Protein AF-A0A2D8IV61-F1 (afdb_monomer_lite)

Structure (mmCIF, N/CA/C/O backbone):
data_AF-A0A2D8IV61-F1
#
_entry.id   AF-A0A2D8IV61-F1
#
loop_
_atom_site.group_PDB
_atom_site.id
_atom_site.type_symbol
_atom_site.label_atom_id
_atom_site.label_alt_id
_atom_site.label_comp_id
_atom_site.label_asym_id
_atom_site.label_entity_id
_atom_site.label_seq_id
_atom_site.pdbx_PDB_ins_code
_atom_site.Cartn_x
_atom_site.Cartn_y
_atom_site.Cartn_z
_atom_site.occupancy
_atom_site.B_iso_or_equiv
_atom_site.auth_seq_id
_atom_site.auth_comp_id
_atom_site.auth_asym_id
_atom_site.auth_atom_id
_atom_site.pdbx_PDB_model_num
ATOM 1 N N . MET A 1 1 ? 23.377 15.116 -22.223 1.00 45.22 1 MET A N 1
ATOM 2 C CA . MET A 1 1 ? 22.055 14.950 -21.583 1.00 45.22 1 MET A CA 1
ATOM 3 C C . MET A 1 1 ? 21.815 13.452 -21.359 1.00 45.22 1 MET A C 1
ATOM 5 O O . MET A 1 1 ? 21.295 12.797 -22.241 1.00 45.22 1 MET A O 1
ATOM 9 N N . TYR A 1 2 ? 22.295 12.870 -20.250 1.00 48.69 2 TYR A N 1
ATOM 10 C CA . TYR A 1 2 ? 22.370 11.401 -20.039 1.00 48.69 2 TYR A CA 1
ATOM 11 C C . TYR A 1 2 ? 21.094 10.785 -19.418 1.00 48.69 2 TYR A C 1
ATOM 13 O O . TYR A 1 2 ? 21.036 9.599 -19.117 1.00 48.69 2 TYR A O 1
ATOM 21 N N . PHE A 1 3 ? 20.051 11.595 -19.237 1.00 45.88 3 PHE A N 1
ATOM 22 C CA . PHE A 1 3 ? 18.760 11.189 -18.685 1.00 45.88 3 PHE A CA 1
ATOM 23 C C . PHE A 1 3 ? 17.644 11.660 -19.627 1.00 45.88 3 PHE A C 1
ATOM 25 O O . PHE A 1 3 ? 16.867 12.540 -19.280 1.00 45.88 3 PHE A O 1
ATOM 32 N N . GLU A 1 4 ? 17.596 11.136 -20.854 1.00 50.72 4 GLU A N 1
ATOM 33 C CA . GLU A 1 4 ? 16.579 11.539 -21.845 1.00 50.72 4 GLU A CA 1
ATOM 34 C C . GLU A 1 4 ? 15.173 11.004 -21.536 1.00 50.72 4 GLU A C 1
ATOM 36 O O . GLU A 1 4 ? 14.209 11.505 -22.097 1.00 50.72 4 GLU A O 1
ATOM 41 N N . SER A 1 5 ? 14.989 10.032 -20.633 1.00 57.31 5 SER A N 1
ATOM 42 C CA . SER A 1 5 ? 13.657 9.732 -20.080 1.00 57.31 5 SER A CA 1
ATOM 43 C C . SER A 1 5 ? 13.703 8.630 -19.024 1.00 57.31 5 SER A C 1
ATOM 45 O O . SER A 1 5 ? 14.441 7.655 -19.150 1.00 57.31 5 SER A O 1
ATOM 47 N N . LEU A 1 6 ? 12.804 8.710 -18.037 1.00 57.34 6 LEU A N 1
ATOM 48 C CA . LEU A 1 6 ? 12.397 7.570 -17.197 1.00 57.34 6 LEU A CA 1
ATOM 49 C C . LEU A 1 6 ? 12.092 6.314 -18.040 1.00 57.34 6 LEU A C 1
ATOM 51 O O . LEU A 1 6 ? 12.289 5.196 -17.570 1.00 57.34 6 LEU A O 1
ATOM 55 N N . SER A 1 7 ? 11.678 6.499 -19.301 1.00 55.16 7 SER A N 1
ATOM 56 C CA . SER A 1 7 ? 11.440 5.423 -20.261 1.00 55.16 7 SER A CA 1
ATOM 57 C C . SER A 1 7 ? 12.693 4.589 -20.554 1.00 55.16 7 SER A C 1
ATOM 59 O O . SER A 1 7 ? 12.577 3.371 -20.565 1.00 55.16 7 SER A O 1
ATOM 61 N N . ALA A 1 8 ? 13.889 5.182 -20.669 1.00 58.19 8 ALA A N 1
ATOM 62 C CA . ALA A 1 8 ? 15.137 4.452 -20.927 1.00 58.19 8 ALA A CA 1
ATOM 63 C C . ALA A 1 8 ? 15.579 3.595 -19.724 1.00 58.19 8 ALA A C 1
ATOM 65 O O . ALA A 1 8 ? 16.098 2.496 -19.896 1.00 58.19 8 ALA A O 1
ATOM 66 N N . ALA A 1 9 ? 15.293 4.044 -18.496 1.00 57.47 9 ALA A N 1
ATOM 67 C CA . ALA A 1 9 ? 15.475 3.234 -17.287 1.00 57.47 9 ALA A CA 1
ATOM 68 C C . ALA A 1 9 ? 14.424 2.107 -17.171 1.00 57.47 9 ALA A C 1
ATOM 70 O O . ALA A 1 9 ? 14.706 1.032 -16.647 1.00 57.47 9 ALA A O 1
ATOM 71 N N . LEU A 1 10 ? 13.213 2.331 -17.695 1.00 57.53 10 LEU A N 1
ATOM 72 C CA . LEU A 1 10 ? 12.135 1.339 -17.831 1.00 57.53 10 LEU A CA 1
ATOM 73 C C . LEU A 1 10 ? 12.348 0.349 -18.988 1.00 57.53 10 LEU A C 1
ATOM 75 O O . LEU A 1 10 ? 11.758 -0.728 -18.974 1.00 57.53 10 LEU A O 1
ATOM 79 N N . THR A 1 11 ? 13.173 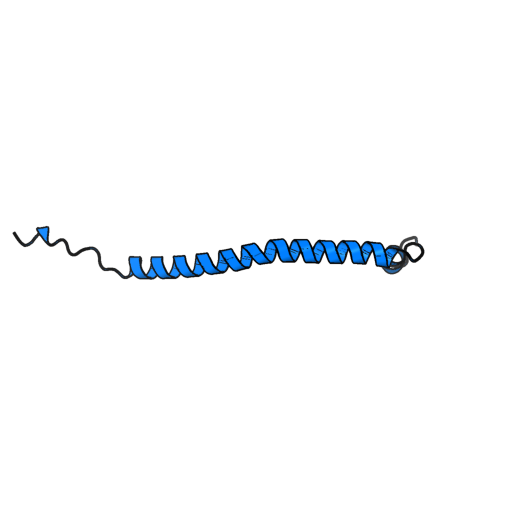0.687 -19.978 1.00 60.72 11 THR A N 1
ATOM 80 C CA . THR A 1 11 ? 13.443 -0.134 -21.171 1.00 60.72 11 THR A CA 1
ATOM 81 C C . THR A 1 11 ? 14.910 -0.505 -21.314 1.00 60.72 11 THR A C 1
ATOM 83 O O . THR A 1 11 ? 15.328 -0.798 -22.425 1.00 60.72 11 THR A O 1
ATOM 86 N N . MET A 1 12 ? 15.647 -0.571 -20.195 1.00 58.97 12 MET A N 1
ATOM 87 C CA . MET A 1 12 ? 17.030 -1.061 -20.079 1.00 58.97 12 MET A CA 1
ATOM 88 C C . MET A 1 12 ? 17.233 -2.303 -20.974 1.00 58.97 12 MET A C 1
ATOM 90 O O . MET A 1 12 ? 16.855 -3.413 -20.597 1.00 58.97 12 MET A O 1
ATOM 94 N N . ASP A 1 13 ? 17.674 -2.078 -22.214 1.00 59.78 13 ASP A N 1
ATOM 95 C CA . ASP A 1 13 ? 17.757 -3.058 -23.309 1.00 59.78 13 ASP A CA 1
ATOM 96 C C . ASP A 1 13 ? 16.585 -4.069 -23.411 1.00 59.78 13 ASP A C 1
ATOM 98 O O . ASP A 1 13 ? 16.768 -5.281 -23.534 1.00 59.78 13 ASP A O 1
ATOM 102 N N . GLY A 1 14 ? 15.336 -3.599 -23.303 1.00 64.69 14 GLY A N 1
ATOM 103 C CA . GLY A 1 14 ? 14.133 -4.428 -23.502 1.00 64.69 14 GLY A CA 1
ATOM 104 C C . GLY A 1 14 ? 13.721 -5.331 -22.326 1.00 64.69 14 GLY A C 1
ATOM 105 O O . GLY A 1 14 ? 12.679 -5.981 -22.399 1.00 64.69 14 GLY A O 1
ATOM 106 N N . HIS A 1 15 ? 14.465 -5.336 -21.214 1.00 66.06 15 HIS A N 1
ATOM 107 C CA . HIS A 1 15 ? 14.192 -6.213 -20.063 1.00 66.06 15 HIS A CA 1
ATOM 108 C C . HIS A 1 15 ? 13.480 -5.525 -18.893 1.00 66.06 15 HIS A C 1
ATOM 110 O O . HIS A 1 15 ? 13.026 -6.192 -17.960 1.00 66.06 15 HIS A O 1
ATOM 116 N N . GLY A 1 16 ? 13.343 -4.198 -18.916 1.00 68.56 16 GLY A N 1
ATOM 117 C CA . GLY A 1 16 ? 12.782 -3.473 -17.777 1.00 68.56 16 GLY A CA 1
ATOM 118 C C . GLY A 1 16 ? 11.322 -3.835 -17.470 1.00 68.56 16 GLY A C 1
ATOM 119 O O . GLY A 1 16 ? 10.945 -3.843 -16.301 1.00 68.56 16 GLY A O 1
ATOM 120 N N . ALA A 1 17 ? 10.530 -4.282 -18.453 1.00 72.75 17 ALA A N 1
ATOM 121 C CA . ALA A 1 17 ? 9.181 -4.802 -18.208 1.00 72.75 17 ALA A CA 1
ATOM 122 C C . ALA A 1 17 ? 9.166 -5.966 -17.194 1.00 72.75 17 ALA A C 1
ATOM 124 O O . ALA A 1 17 ? 8.300 -6.007 -16.319 1.00 72.75 17 ALA A O 1
ATOM 125 N N . PHE A 1 18 ? 10.159 -6.863 -17.242 1.00 75.69 18 PHE A N 1
ATOM 126 C CA . PHE A 1 18 ? 10.268 -7.978 -16.298 1.00 75.69 18 PHE A CA 1
ATOM 127 C C . PHE A 1 18 ? 10.601 -7.493 -14.888 1.00 75.69 18 PHE A C 1
ATOM 129 O O . PHE A 1 18 ? 9.935 -7.886 -13.931 1.00 75.69 18 PHE A O 1
ATOM 136 N N . VAL A 1 19 ? 11.569 -6.585 -14.760 1.00 80.56 19 VAL A N 1
ATOM 137 C CA . VAL A 1 19 ? 11.991 -6.026 -13.466 1.00 80.56 19 VAL A CA 1
ATOM 138 C C . VAL A 1 19 ? 10.826 -5.296 -12.800 1.00 80.56 19 VAL A C 1
ATOM 140 O O . VAL A 1 19 ? 10.477 -5.585 -11.655 1.00 80.56 19 VAL A O 1
ATOM 143 N N . TRP A 1 20 ? 10.153 -4.416 -13.539 1.00 82.75 20 TRP A N 1
ATOM 144 C CA . TRP A 1 20 ? 9.004 -3.676 -13.028 1.00 82.75 20 TRP A CA 1
ATOM 145 C C . TRP A 1 20 ? 7.816 -4.582 -12.710 1.00 82.75 20 TRP A C 1
ATOM 147 O O . TRP A 1 20 ? 7.146 -4.350 -11.707 1.00 82.75 20 TRP A O 1
ATOM 157 N N . SER A 1 21 ? 7.584 -5.648 -13.483 1.00 84.25 21 SER A N 1
ATOM 158 C CA . SER A 1 21 ? 6.542 -6.628 -13.159 1.00 84.25 21 SER A CA 1
ATOM 159 C C . SER A 1 21 ? 6.841 -7.390 -11.861 1.00 84.25 21 SER A C 1
ATOM 161 O O . SER A 1 21 ? 5.951 -7.530 -11.024 1.00 84.25 21 SER A O 1
ATOM 163 N N . ALA A 1 22 ? 8.097 -7.785 -11.620 1.00 87.50 22 ALA A N 1
ATOM 164 C CA . ALA A 1 22 ? 8.513 -8.410 -10.366 1.00 87.50 22 ALA A CA 1
ATOM 165 C C . ALA A 1 22 ? 8.356 -7.455 -9.168 1.00 87.50 22 ALA A C 1
ATOM 167 O O . ALA A 1 22 ? 7.820 -7.851 -8.127 1.00 87.50 22 ALA A O 1
ATOM 168 N N . TYR A 1 23 ? 8.742 -6.182 -9.319 1.00 88.62 23 TYR A N 1
ATOM 169 C CA . TYR A 1 23 ? 8.498 -5.154 -8.301 1.00 88.62 23 TYR A CA 1
ATOM 170 C C . TYR A 1 23 ? 7.004 -4.927 -8.059 1.00 88.62 23 TYR A C 1
ATOM 172 O O . TYR A 1 23 ? 6.587 -4.840 -6.906 1.00 88.62 23 TYR A O 1
ATOM 180 N N . ALA A 1 24 ? 6.188 -4.878 -9.113 1.00 90.38 24 ALA A N 1
ATOM 181 C CA . ALA A 1 24 ? 4.744 -4.698 -9.004 1.00 90.38 24 ALA A CA 1
ATOM 182 C C . ALA A 1 24 ? 4.082 -5.872 -8.271 1.00 90.38 24 ALA A C 1
ATOM 184 O O . ALA A 1 24 ? 3.303 -5.651 -7.347 1.00 90.38 24 ALA A O 1
ATOM 185 N N . ILE A 1 25 ? 4.435 -7.114 -8.619 1.00 93.88 25 ILE A N 1
ATOM 186 C CA . ILE A 1 25 ? 3.946 -8.316 -7.930 1.00 93.88 25 ILE A CA 1
ATOM 187 C C . ILE A 1 25 ? 4.342 -8.268 -6.452 1.00 93.88 25 ILE A C 1
ATOM 189 O O . ILE A 1 25 ? 3.497 -8.455 -5.577 1.00 93.88 25 ILE A O 1
ATOM 193 N N . THR A 1 26 ? 5.603 -7.948 -6.162 1.00 94.56 26 THR A N 1
ATOM 194 C CA . THR A 1 26 ? 6.098 -7.844 -4.783 1.00 94.56 26 THR A CA 1
ATOM 195 C 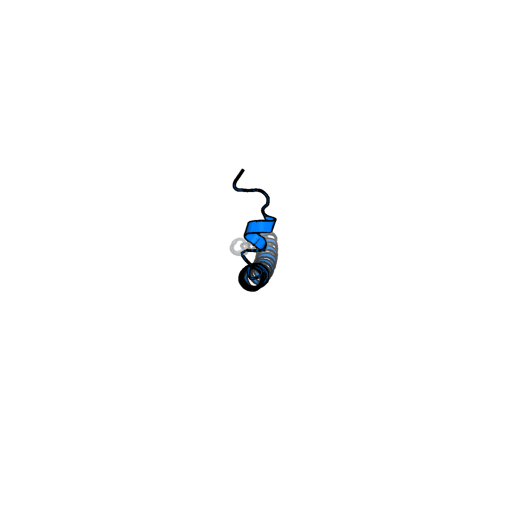C . THR A 1 26 ? 5.353 -6.760 -4.004 1.00 94.56 26 THR A C 1
ATOM 197 O O . THR A 1 26 ? 4.908 -6.999 -2.883 1.00 94.56 26 THR A O 1
ATOM 200 N N . ALA A 1 27 ? 5.143 -5.586 -4.603 1.00 94.88 27 ALA A N 1
ATOM 201 C CA . ALA A 1 27 ? 4.385 -4.498 -3.996 1.00 94.88 27 ALA A CA 1
ATOM 202 C C . ALA A 1 27 ? 2.933 -4.907 -3.712 1.00 94.88 27 ALA A C 1
ATOM 204 O O . ALA A 1 27 ? 2.429 -4.640 -2.624 1.00 94.88 27 ALA A O 1
ATOM 205 N N . VAL A 1 28 ? 2.274 -5.610 -4.639 1.00 95.75 28 VAL A N 1
ATOM 206 C CA . VAL A 1 28 ? 0.914 -6.137 -4.440 1.00 95.75 28 VAL A CA 1
ATOM 207 C C . VAL A 1 28 ? 0.871 -7.129 -3.279 1.00 95.75 28 VAL A C 1
ATOM 209 O O . VAL A 1 28 ? -0.030 -7.043 -2.444 1.00 95.75 28 VAL A O 1
ATOM 212 N N . VAL A 1 29 ? 1.850 -8.031 -3.178 1.00 95.56 29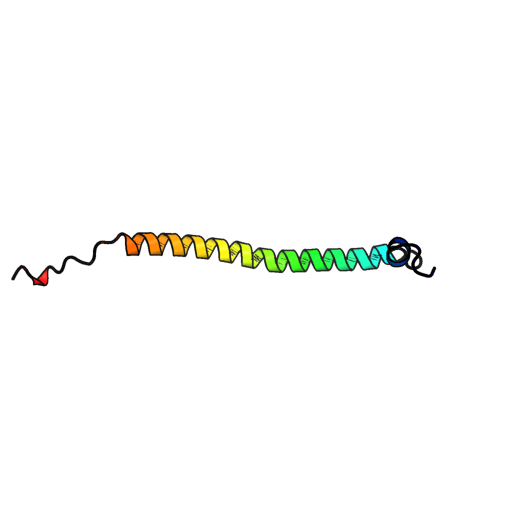 VAL A N 1
ATOM 213 C CA . VAL A 1 29 ? 1.947 -8.989 -2.066 1.00 95.56 29 VAL A CA 1
ATOM 214 C C . VAL A 1 29 ? 2.146 -8.262 -0.735 1.00 95.56 29 VAL A C 1
ATOM 216 O O . VAL A 1 29 ? 1.413 -8.535 0.216 1.00 95.56 29 VAL A O 1
ATOM 219 N N . LEU A 1 30 ? 3.068 -7.297 -0.667 1.00 95.00 30 LEU A N 1
ATOM 220 C CA . LEU A 1 30 ? 3.310 -6.496 0.538 1.00 95.00 30 LEU A CA 1
ATOM 221 C C . LEU A 1 30 ? 2.063 -5.710 0.953 1.00 95.00 30 LEU A C 1
ATOM 223 O O . LEU A 1 30 ? 1.667 -5.741 2.118 1.00 95.00 30 LEU A O 1
ATOM 227 N N . VAL A 1 31 ? 1.396 -5.053 0.002 1.00 95.62 31 VAL A N 1
ATOM 228 C CA . VAL A 1 31 ? 0.140 -4.339 0.256 1.00 95.62 31 VAL A CA 1
ATOM 229 C C . VAL A 1 31 ? -0.932 -5.309 0.746 1.00 95.62 31 VAL A C 1
ATOM 231 O O . VAL A 1 31 ? -1.594 -5.020 1.739 1.00 95.62 31 VAL A O 1
ATOM 234 N N . GLY A 1 32 ? -1.079 -6.481 0.126 1.00 94.06 32 GLY A N 1
ATOM 235 C CA . GLY A 1 32 ? -2.005 -7.520 0.581 1.00 94.06 32 GLY A CA 1
ATOM 236 C C . GLY A 1 32 ? -1.719 -7.970 2.017 1.00 94.06 32 GLY A C 1
ATOM 237 O O . GLY A 1 32 ? -2.639 -8.065 2.836 1.00 94.06 32 GLY A O 1
ATOM 238 N N . MET A 1 33 ? -0.440 -8.158 2.344 1.00 91.69 33 MET A N 1
ATOM 239 C CA . MET A 1 33 ? 0.031 -8.564 3.665 1.00 91.69 33 MET A CA 1
ATOM 240 C C . MET A 1 33 ? -0.161 -7.479 4.731 1.00 91.69 33 MET A C 1
ATOM 242 O O . MET A 1 33 ? -0.392 -7.822 5.884 1.00 91.69 33 MET A O 1
ATOM 246 N N . LEU A 1 34 ? -0.134 -6.191 4.372 1.00 89.56 34 LEU A N 1
ATOM 247 C CA . LEU A 1 34 ?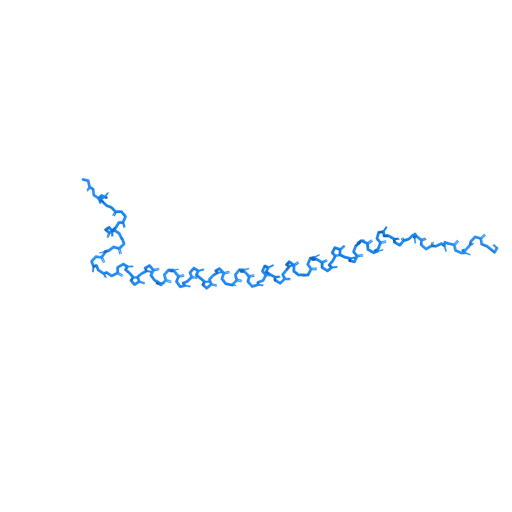 -0.460 -5.081 5.280 1.00 89.56 34 LEU A CA 1
ATOM 248 C C . LEU A 1 34 ? -1.975 -4.859 5.411 1.00 89.56 34 LEU A C 1
ATOM 250 O O . LEU A 1 34 ? -2.492 -4.586 6.497 1.00 89.56 34 LEU A O 1
ATOM 254 N N . VAL A 1 35 ? -2.721 -4.992 4.314 1.00 90.00 35 VAL A N 1
ATOM 255 C CA . VAL A 1 35 ? -4.169 -4.754 4.281 1.00 90.00 35 VAL A CA 1
ATOM 256 C C . VAL A 1 35 ? -4.928 -5.834 5.054 1.00 90.00 35 VAL A C 1
ATOM 258 O O . VAL A 1 35 ? -5.898 -5.514 5.745 1.00 90.00 35 VAL A O 1
ATOM 261 N N . ALA A 1 36 ? -4.502 -7.098 4.996 1.00 82.88 36 ALA A N 1
ATOM 262 C CA . ALA A 1 36 ? -5.132 -8.196 5.732 1.00 82.88 36 ALA A CA 1
ATOM 263 C C . ALA A 1 36 ? -5.196 -7.972 7.267 1.00 82.88 36 ALA A C 1
ATOM 265 O O . ALA A 1 36 ? -6.307 -7.980 7.820 1.00 82.88 36 ALA A O 1
ATOM 266 N N . PRO A 1 37 ? -4.080 -7.711 7.977 1.00 81.31 37 PRO A N 1
ATOM 267 C CA . PRO A 1 37 ? -4.097 -7.416 9.405 1.00 81.31 37 PRO A CA 1
ATOM 268 C C . PRO A 1 37 ? -4.788 -6.084 9.693 1.00 81.31 37 PRO A C 1
ATOM 270 O O . PRO A 1 37 ? -5.553 -6.007 10.653 1.00 81.31 37 PRO A O 1
ATOM 273 N N . TRP A 1 38 ? -4.638 -5.066 8.836 1.00 82.94 38 TRP A N 1
ATOM 274 C CA . TRP A 1 38 ? -5.293 -3.776 9.062 1.00 82.94 38 TRP A CA 1
ATOM 275 C C . TRP A 1 38 ? -6.822 -3.869 9.004 1.00 82.94 38 TRP A C 1
ATOM 277 O O . TRP A 1 38 ? -7.527 -3.315 9.854 1.00 82.94 38 TRP A O 1
ATOM 287 N N . ARG A 1 39 ? -7.365 -4.635 8.048 1.00 79.31 39 ARG A N 1
ATOM 288 C CA . ARG A 1 39 ? -8.809 -4.911 7.970 1.00 79.31 39 ARG A CA 1
ATOM 289 C C . ARG A 1 39 ? -9.298 -5.682 9.192 1.00 79.31 39 ARG A C 1
ATOM 291 O O . ARG A 1 39 ? -10.407 -5.416 9.658 1.00 79.31 39 ARG A O 1
ATOM 298 N N . ARG A 1 40 ? -8.492 -6.603 9.727 1.00 75.88 40 ARG A N 1
ATOM 299 C CA . ARG A 1 40 ? -8.839 -7.372 10.929 1.00 75.88 40 ARG A CA 1
ATOM 300 C C . ARG A 1 40 ? -8.805 -6.508 12.189 1.00 75.88 40 ARG A C 1
ATOM 302 O O . ARG A 1 40 ? -9.773 -6.507 12.942 1.00 75.88 40 ARG A O 1
ATOM 309 N N . GLN A 1 41 ? -7.774 -5.687 12.352 1.00 79.06 41 GLN A N 1
ATOM 310 C CA . GLN A 1 41 ? -7.617 -4.777 13.486 1.00 79.06 41 GLN A CA 1
ATOM 311 C C . GLN A 1 41 ? -8.745 -3.739 13.557 1.00 79.06 41 GLN A C 1
ATOM 313 O O . GLN A 1 41 ? -9.297 -3.486 14.627 1.00 79.06 41 GLN A O 1
ATOM 318 N N . ARG A 1 42 ? -9.173 -3.198 12.406 1.00 79.31 42 ARG A N 1
ATOM 319 C CA . ARG A 1 42 ? -10.325 -2.282 12.336 1.00 79.31 42 ARG A CA 1
ATOM 320 C C . ARG A 1 42 ? -11.640 -2.931 12.782 1.00 79.31 42 ARG A C 1
ATOM 322 O O . ARG A 1 42 ? -12.503 -2.225 13.299 1.00 79.31 42 ARG A O 1
ATOM 329 N N . ARG A 1 43 ? -11.822 -4.244 12.593 1.00 75.00 43 ARG A N 1
ATOM 330 C CA . ARG A 1 43 ? -13.018 -4.962 13.078 1.00 75.00 43 ARG A CA 1
ATOM 331 C C . ARG A 1 43 ? -12.998 -5.103 14.599 1.00 75.00 43 ARG A C 1
ATOM 333 O O . ARG A 1 43 ? -14.003 -4.797 15.231 1.00 75.00 43 ARG A O 1
ATOM 340 N N . THR A 1 44 ? -11.856 -5.478 15.173 1.00 75.81 44 THR A N 1
ATOM 341 C CA . THR A 1 44 ? -11.697 -5.627 16.628 1.00 75.81 44 THR A CA 1
ATOM 342 C C . THR A 1 44 ? -11.859 -4.293 17.361 1.00 75.81 44 THR A C 1
ATOM 344 O O . THR A 1 44 ? -12.578 -4.222 18.354 1.00 75.81 44 THR A O 1
ATOM 347 N N . LEU A 1 45 ? -11.282 -3.203 16.839 1.00 79.19 45 LEU A N 1
ATOM 348 C CA . LEU A 1 45 ? -11.433 -1.867 17.434 1.00 79.19 45 LEU A CA 1
ATOM 349 C C . LEU A 1 45 ? -12.896 -1.409 17.496 1.00 79.19 45 LEU A C 1
ATOM 351 O O . LEU A 1 45 ? -13.326 -0.888 18.520 1.00 79.19 45 LEU A O 1
ATOM 355 N N . ARG A 1 46 ? -13.688 -1.661 16.444 1.00 77.31 46 ARG A N 1
ATOM 356 C CA . ARG A 1 46 ? -15.125 -1.327 16.435 1.00 77.31 46 ARG A CA 1
ATOM 357 C C . ARG A 1 46 ? -15.908 -2.076 17.514 1.00 77.31 46 ARG A C 1
ATOM 359 O O . ARG A 1 46 ? -16.829 -1.506 18.092 1.00 77.31 46 ARG A O 1
ATOM 366 N N . GLN A 1 47 ? -15.548 -3.331 17.786 1.00 77.56 47 GLN A N 1
ATOM 367 C CA . GLN A 1 47 ? -16.178 -4.120 18.847 1.00 77.56 47 GLN A CA 1
ATOM 368 C C . GLN A 1 47 ? -15.836 -3.556 20.232 1.00 77.56 47 GLN A C 1
ATOM 370 O O . GLN A 1 47 ? -16.734 -3.377 21.051 1.00 77.56 47 GLN A O 1
ATOM 375 N N . LEU A 1 48 ? -14.572 -3.182 20.458 1.00 79.50 48 LEU A N 1
ATOM 376 C CA . LEU A 1 48 ? -14.126 -2.569 21.714 1.00 79.50 48 LEU A CA 1
ATOM 377 C C . LEU A 1 48 ? -14.827 -1.233 21.995 1.00 79.50 48 LEU A C 1
ATOM 379 O O . LEU A 1 48 ? -15.286 -1.003 23.111 1.00 79.50 48 LEU A O 1
ATOM 383 N N . THR A 1 49 ? -14.993 -0.371 20.986 1.00 79.81 49 THR A N 1
ATOM 384 C CA . THR A 1 49 ? -15.716 0.903 21.162 1.00 79.81 49 THR A CA 1
ATOM 385 C C . THR A 1 49 ? -17.183 0.690 21.553 1.00 79.81 49 THR A C 1
ATOM 387 O O . THR A 1 49 ? -17.741 1.480 22.312 1.00 79.81 49 THR A O 1
ATOM 390 N N . GLY A 1 50 ? -17.816 -0.378 21.054 1.00 79.12 50 GLY A N 1
ATOM 391 C CA . GLY A 1 50 ? -19.186 -0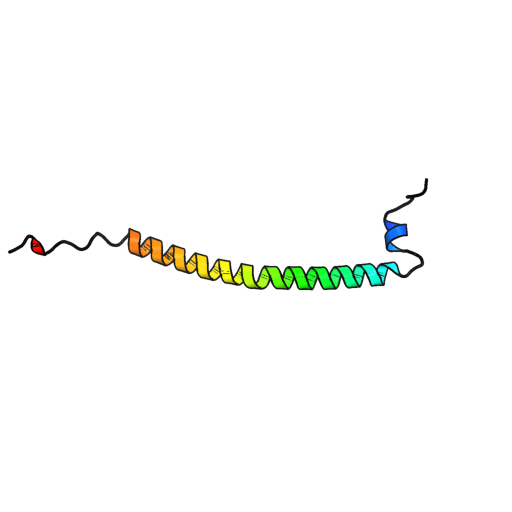.738 21.422 1.00 79.12 50 GLY A CA 1
ATOM 392 C C . GLY A 1 50 ? -19.320 -1.181 22.881 1.00 79.12 50 GLY A C 1
ATOM 393 O O . GLY A 1 50 ? -20.304 -0.829 23.528 1.00 79.12 50 GLY A O 1
ATOM 394 N N . LEU A 1 51 ? -18.325 -1.901 23.408 1.00 79.44 51 LEU A N 1
ATOM 395 C CA . LEU A 1 51 ? -18.289 -2.324 24.811 1.00 79.44 51 LEU A CA 1
ATOM 396 C C . LEU A 1 51 ? -18.057 -1.136 25.751 1.00 79.44 51 LEU A C 1
ATOM 398 O O . LEU A 1 51 ? -18.839 -0.943 26.676 1.00 79.44 51 LEU A O 1
ATOM 402 N N . LEU A 1 52 ? -17.084 -0.269 25.447 1.00 80.12 52 LEU A N 1
ATOM 403 C CA . LEU A 1 52 ? -16.803 0.927 26.256 1.00 80.12 52 LEU A CA 1
ATOM 404 C C . LEU A 1 52 ? -18.018 1.856 26.388 1.00 80.12 52 LEU A C 1
ATOM 406 O O . LEU A 1 52 ? -18.262 2.410 27.454 1.00 80.12 52 LEU A O 1
ATOM 410 N N . LYS A 1 53 ? -18.817 2.006 25.322 1.00 77.62 53 LYS A N 1
ATOM 411 C CA . LYS A 1 53 ? -20.056 2.799 25.375 1.00 77.62 53 LYS A CA 1
ATOM 412 C C . LYS A 1 53 ? -21.134 2.179 26.266 1.00 77.62 53 LYS A C 1
ATOM 414 O O . LYS A 1 53 ? -21.939 2.919 26.821 1.00 77.62 53 LYS A O 1
ATOM 419 N N . ARG A 1 54 ? -21.177 0.849 26.380 1.00 75.62 54 ARG A N 1
ATOM 420 C CA . ARG A 1 54 ? -22.124 0.147 27.260 1.00 75.62 54 ARG A CA 1
ATOM 421 C C . ARG A 1 54 ? -21.708 0.273 28.721 1.00 75.62 54 ARG A C 1
ATOM 423 O O . ARG A 1 54 ? -22.554 0.607 29.539 1.00 75.62 54 ARG A O 1
ATOM 430 N N . GLU A 1 55 ? -20.418 0.110 29.007 1.00 75.88 55 GLU A N 1
ATOM 431 C CA . GLU A 1 55 ? -19.843 0.307 30.345 1.00 75.88 55 GLU A CA 1
ATOM 432 C C . GLU A 1 55 ? -20.065 1.745 30.841 1.00 75.88 55 GLU A C 1
ATOM 434 O O . GLU A 1 55 ? -20.552 1.961 31.944 1.00 75.88 55 GLU A O 1
ATOM 439 N N . ALA A 1 56 ? -19.798 2.741 29.986 1.00 74.88 56 ALA A N 1
ATOM 440 C CA . ALA A 1 56 ? -19.980 4.156 30.319 1.00 74.88 56 ALA A CA 1
ATOM 441 C C . ALA A 1 56 ? -21.454 4.563 30.505 1.00 74.88 56 ALA A C 1
ATOM 443 O O .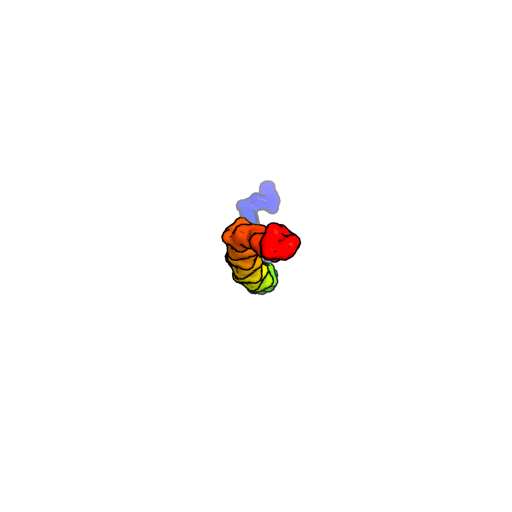 ALA A 1 56 ? -21.738 5.582 31.131 1.00 74.88 56 ALA A O 1
ATOM 444 N N . GLY A 1 57 ? -22.391 3.795 29.942 1.00 70.62 57 GLY A N 1
ATOM 445 C CA . GLY A 1 57 ? -23.829 4.005 30.099 1.00 70.62 57 GLY A CA 1
ATOM 446 C C . GLY A 1 57 ? -24.447 3.232 31.264 1.00 70.62 57 GLY A C 1
ATOM 447 O O . GLY A 1 57 ? -25.628 3.434 31.544 1.00 70.62 57 GLY A O 1
ATOM 448 N N . GLN A 1 58 ? -23.696 2.349 31.929 1.00 68.88 58 GLN A N 1
ATOM 449 C CA . GLN A 1 58 ? -24.187 1.596 33.075 1.00 68.88 58 GLN A CA 1
ATOM 450 C C . GLN A 1 58 ? -24.080 2.501 34.315 1.00 68.88 58 GLN A C 1
ATOM 452 O O . GLN A 1 58 ? -22.965 2.807 34.744 1.00 68.88 58 GLN A O 1
ATOM 457 N N . PRO A 1 59 ? -25.201 2.990 34.885 1.00 63.69 59 PRO A N 1
ATOM 458 C CA . PRO A 1 59 ? -25.141 3.781 36.106 1.00 63.69 59 PRO A CA 1
ATOM 459 C C . PRO A 1 59 ? -24.425 2.965 37.190 1.00 63.69 59 PRO A C 1
ATOM 461 O O . PRO A 1 59 ? -24.646 1.748 37.257 1.00 63.69 59 PRO A O 1
ATOM 464 N N . PRO A 1 60 ? -23.556 3.603 38.002 1.00 66.50 60 PRO A N 1
ATOM 465 C CA . PRO A 1 60 ? -22.761 2.907 39.004 1.00 66.50 60 PRO A CA 1
ATOM 466 C C . PRO A 1 60 ? -23.678 2.017 39.848 1.00 66.50 60 PRO A C 1
ATOM 468 O O . PRO A 1 60 ? -24.808 2.440 40.134 1.00 66.50 60 PRO A O 1
ATOM 471 N N . PRO A 1 61 ? -23.236 0.792 40.206 1.00 68.56 61 PRO A N 1
ATOM 472 C CA . PRO A 1 61 ? -24.036 -0.140 40.986 1.00 68.56 61 PRO A CA 1
ATOM 473 C C . PRO A 1 61 ? -24.654 0.615 42.155 1.00 68.56 61 PRO A C 1
ATOM 475 O O . PRO A 1 61 ? -23.931 1.191 42.967 1.00 68.56 61 PRO A O 1
ATOM 478 N N . ARG A 1 62 ? -25.991 0.698 42.176 1.00 69.62 62 ARG A N 1
ATOM 479 C CA . ARG A 1 62 ? -26.714 1.324 43.280 1.00 69.62 62 ARG A CA 1
ATOM 480 C C . ARG A 1 62 ? -26.308 0.568 44.530 1.00 69.62 62 ARG A C 1
ATOM 482 O O . ARG A 1 62 ? -26.694 -0.586 44.701 1.00 69.62 62 ARG A O 1
ATOM 489 N N . ASP A 1 63 ? -25.486 1.225 45.334 1.00 70.06 63 ASP A N 1
ATOM 490 C CA . ASP A 1 63 ? -25.041 0.756 46.628 1.00 70.06 63 ASP A CA 1
ATOM 491 C C . ASP A 1 63 ? -26.277 0.537 47.508 1.00 70.06 63 ASP A C 1
ATOM 493 O O . ASP A 1 63 ? -26.825 1.460 48.109 1.00 70.06 63 ASP A O 1
ATOM 497 N N . ARG A 1 64 ? -26.764 -0.708 47.502 1.00 70.38 64 ARG A N 1
ATOM 498 C CA . ARG A 1 64 ? -27.898 -1.194 48.297 1.00 70.38 64 ARG A CA 1
ATOM 499 C C . ARG A 1 64 ? -27.510 -1.378 49.771 1.00 70.38 64 ARG A C 1
ATOM 501 O O . ARG A 1 64 ? -28.342 -1.766 50.578 1.00 70.38 64 ARG A O 1
ATOM 508 N N . SER A 1 65 ? -26.271 -1.054 50.143 1.00 66.88 65 SER A N 1
ATOM 509 C CA . SER A 1 65 ? -25.767 -1.146 51.517 1.00 66.88 65 SER A CA 1
ATOM 510 C C . SER A 1 65 ? -26.236 0.009 52.412 1.00 66.88 65 SER A C 1
ATOM 512 O O . SER A 1 65 ? -25.896 0.032 53.588 1.00 66.88 65 SER A O 1
ATOM 514 N N . ARG A 1 66 ? -27.007 0.972 51.882 1.00 63.00 66 ARG A N 1
ATOM 515 C CA . ARG A 1 66 ? -27.598 2.082 52.656 1.00 63.00 66 ARG A CA 1
ATOM 516 C C . ARG A 1 66 ? -29.036 1.845 53.136 1.00 63.00 66 ARG A C 1
ATOM 518 O O . ARG A 1 66 ? -29.601 2.743 53.749 1.00 63.00 66 ARG A O 1
ATOM 525 N N . GLU A 1 67 ? -29.630 0.686 52.855 1.00 65.25 67 GLU A N 1
ATOM 526 C CA . GLU A 1 67 ? -31.018 0.369 53.245 1.00 65.25 67 GLU A CA 1
ATOM 527 C C . GLU A 1 67 ? -31.139 -0.530 54.493 1.00 65.25 67 GLU A C 1
ATOM 529 O O . GLU A 1 67 ? -32.225 -1.049 54.745 1.00 65.25 67 GLU A O 1
ATOM 534 N N . VAL A 1 68 ? -30.072 -0.714 55.286 1.00 59.03 68 VAL A N 1
ATOM 535 C CA . VAL A 1 68 ? -30.107 -1.549 56.508 1.00 59.03 68 VAL A CA 1
ATOM 536 C C . VAL A 1 68 ? -29.588 -0.803 57.727 1.00 59.03 68 VAL A C 1
ATOM 538 O O . VAL A 1 68 ? -28.506 -0.187 57.610 1.00 59.03 68 VAL A O 1
#

Sequence (68 aa):
MYFESLSAALTMDGHGAFVWSAYAITAVVLVGMLVAPWRRQRRTLRQLTGLLKREAGQPPPRDRSREV

Radius of gyration: 28.57 Å; chains: 1; bounding box: 53×24×80 Å

Foldseek 3Di:
DVDPDPVCVCCVVPCNVVVVVVVVVVVVVVCVVVVVVVVVVVVVVVVVVVVVVVVVPDPPPPPPVVVD

pLDDT: mean 74.34, std 13.16, range [45.22, 95.75]

Secondary structure (DSSP, 8-state):
---S-HHHHHTGGG-HHHHHHHHHHHHHHHHHHHHHHHHHHHHHHHHHHHHHHHHHHSPPP--GGG--